Protein AF-A0A7C1HZA0-F1 (afdb_monomer_lite)

Sequence (166 aa):
MPEELTRRESRLEAIAEAKAQIEQRAAERFAREHEEYEAKLAERKAKEQRRGKKPGGRPPAPPEPGPKSKDQVNLTDSESRIMRCSGGAFEQTYNAQAAVTTDNMLIVENHITQQDNDKLQLPPAAQRIGMLPESLGTVEPVFGIIKAAMGFRQFLLRGVESVAVE

Secondary structure (DSSP, 8-state):
--HHHHHHHHHHHHHHHHHHHHHHHHHHHHHHHHHHHHHHHHHHHHHHHHHSSPPSSPPPPPPPPS--TT----SS-SS-EEEE-TTS-EEEE-EEEEEE-TTT--EEEEEEE--SSSTTSHHHHHHHHHTS-S----SHHHHHHHHHHTT--S---TTGGGT---

pLDDT: mean 85.28, std 10.24, range [39.03, 95.69]

Radius of gyration: 25.93 Å; chains: 1; bounding box: 66×45×67 Å

Structure (mmCIF, N/CA/C/O backbone):
data_AF-A0A7C1HZA0-F1
#
_entry.id   AF-A0A7C1HZA0-F1
#
loop_
_atom_site.group_PDB
_atom_site.id
_atom_site.type_symbol
_atom_site.label_atom_id
_atom_site.label_alt_id
_atom_site.label_comp_id
_atom_site.label_asym_id
_atom_site.label_entity_id
_atom_site.label_seq_id
_atom_site.pdbx_PDB_ins_code
_atom_site.Cartn_x
_atom_site.Cartn_y
_atom_site.Cartn_z
_atom_site.occupancy
_atom_site.B_iso_or_equiv
_atom_site.auth_seq_id
_atom_site.auth_comp_id
_atom_site.auth_asym_id
_atom_site.auth_atom_id
_atom_site.pdbx_PDB_model_num
ATOM 1 N N . MET A 1 1 ? 26.969 29.024 10.771 1.00 56.38 1 MET A N 1
ATOM 2 C CA . MET A 1 1 ? 26.420 28.268 11.917 1.00 56.38 1 MET A CA 1
ATOM 3 C C . MET A 1 1 ? 27.285 27.032 12.130 1.00 56.38 1 MET A C 1
ATOM 5 O O . MET A 1 1 ? 27.678 26.453 11.125 1.00 56.38 1 MET A O 1
ATOM 9 N N . PRO A 1 2 ? 27.633 26.656 13.372 1.00 81.69 2 PRO A N 1
ATOM 10 C CA . PRO A 1 2 ? 28.327 25.400 13.674 1.00 81.69 2 PRO A CA 1
ATOM 11 C C . PRO A 1 2 ? 27.574 24.181 13.120 1.00 81.69 2 PRO A C 1
ATOM 13 O O . PRO A 1 2 ? 26.355 24.111 13.267 1.00 81.69 2 PRO A O 1
ATOM 16 N N . GLU A 1 3 ? 28.286 23.210 12.544 1.00 78.31 3 GLU A N 1
ATOM 17 C CA . GLU A 1 3 ? 27.703 22.004 11.918 1.00 78.31 3 GLU A CA 1
ATOM 18 C C . GLU A 1 3 ? 26.836 21.166 12.877 1.00 78.31 3 GLU A C 1
ATOM 20 O O . GLU A 1 3 ? 25.873 20.508 12.478 1.00 78.31 3 GLU A O 1
ATOM 25 N N . GLU A 1 4 ? 27.141 21.213 14.175 1.00 75.50 4 GLU A N 1
ATOM 26 C CA . GLU A 1 4 ? 26.364 20.526 15.207 1.00 75.50 4 GLU A CA 1
ATOM 27 C C . GLU A 1 4 ? 24.949 21.093 15.379 1.00 75.50 4 GLU A C 1
ATOM 29 O O . GLU A 1 4 ? 24.031 20.340 15.708 1.00 75.50 4 GLU A O 1
ATOM 34 N N . LEU A 1 5 ? 24.761 22.402 15.171 1.00 71.81 5 LEU A N 1
ATOM 35 C CA . LEU A 1 5 ? 23.455 23.050 15.312 1.00 71.81 5 LEU A CA 1
ATOM 36 C C . LEU A 1 5 ? 22.562 22.745 14.105 1.00 71.81 5 LEU A C 1
ATOM 38 O O . LEU A 1 5 ? 21.431 22.303 14.297 1.00 71.81 5 LEU A O 1
ATOM 42 N N . THR A 1 6 ? 23.100 22.814 12.887 1.00 79.81 6 THR A N 1
ATOM 43 C CA . THR A 1 6 ? 22.384 22.432 11.655 1.00 79.81 6 THR A CA 1
ATOM 44 C C . THR A 1 6 ? 21.970 20.956 11.647 1.00 79.81 6 THR A C 1
ATOM 46 O O . THR A 1 6 ? 20.890 20.602 11.169 1.00 79.81 6 THR A O 1
ATOM 49 N N . ARG A 1 7 ? 22.772 20.060 12.240 1.00 80.25 7 ARG A N 1
ATOM 50 C CA . ARG A 1 7 ? 22.396 18.642 12.401 1.00 80.25 7 ARG A CA 1
ATOM 51 C C . ARG A 1 7 ? 21.251 18.434 13.400 1.00 80.25 7 ARG A C 1
ATOM 53 O O . ARG A 1 7 ? 20.486 17.478 13.274 1.00 80.25 7 ARG A O 1
ATOM 60 N N . ARG A 1 8 ? 21.146 19.282 14.427 1.00 85.06 8 ARG A N 1
ATOM 61 C CA . ARG A 1 8 ? 20.051 19.215 15.408 1.00 85.06 8 ARG A CA 1
ATOM 62 C C . ARG A 1 8 ? 18.756 19.750 14.817 1.00 85.06 8 ARG A C 1
ATOM 64 O O . ARG A 1 8 ? 17.730 19.106 14.997 1.00 85.06 8 ARG A O 1
ATOM 71 N N . GLU A 1 9 ? 18.823 20.863 14.095 1.00 87.56 9 GLU A N 1
ATOM 72 C CA . GLU A 1 9 ? 17.680 21.459 13.394 1.00 87.56 9 GLU A CA 1
ATOM 73 C C . GLU A 1 9 ? 17.086 20.474 12.379 1.00 87.56 9 GLU A C 1
ATOM 75 O O . GLU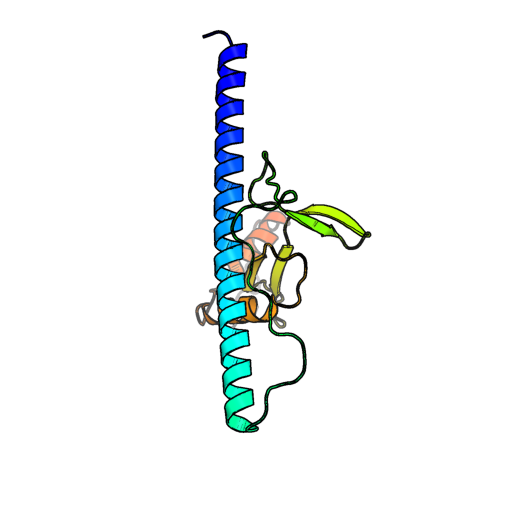 A 1 9 ? 15.928 20.087 12.518 1.00 87.56 9 GLU A O 1
ATOM 80 N N . SER A 1 10 ? 17.909 19.926 11.481 1.00 86.06 10 SER A N 1
ATOM 81 C CA . SER A 1 10 ? 17.453 18.928 10.495 1.00 86.06 10 SER A CA 1
ATOM 82 C C . SER A 1 10 ? 16.880 17.654 11.131 1.00 86.06 10 SER A C 1
ATOM 84 O O . SER A 1 10 ? 15.915 17.074 10.637 1.00 86.06 10 SER A O 1
ATOM 86 N N . ARG A 1 11 ? 17.425 17.205 12.271 1.00 87.75 11 ARG A N 1
ATOM 87 C CA . ARG A 1 11 ? 16.854 16.070 13.013 1.00 87.75 11 ARG A CA 1
ATOM 88 C C . ARG A 1 11 ? 15.489 16.406 13.618 1.00 87.75 11 ARG A C 1
ATOM 90 O O . ARG A 1 11 ? 14.625 15.533 13.652 1.00 87.75 11 ARG A O 1
ATOM 97 N N . LEU A 1 12 ? 15.304 17.616 14.142 1.00 90.62 12 LEU A N 1
ATOM 98 C CA . LEU A 1 12 ? 14.021 18.048 14.700 1.00 90.62 12 LEU A CA 1
ATOM 99 C C . LEU A 1 12 ? 12.951 18.139 13.610 1.00 90.62 12 LEU A C 1
ATOM 101 O O . LEU A 1 12 ? 11.838 17.668 13.836 1.00 90.62 12 LEU A O 1
ATOM 105 N N . GLU A 1 13 ? 13.310 18.659 12.436 1.00 89.69 13 GLU A N 1
ATOM 106 C CA . GLU A 1 13 ? 12.445 18.692 11.251 1.00 89.69 13 GLU A CA 1
ATOM 107 C C . GLU A 1 13 ? 12.023 17.276 10.837 1.00 89.69 13 GLU A C 1
ATOM 109 O O . GLU A 1 13 ? 10.830 16.983 10.800 1.00 89.69 13 GLU A O 1
ATOM 114 N N . ALA A 1 14 ? 12.975 16.348 10.682 1.00 87.75 14 ALA A N 1
ATOM 115 C CA . ALA A 1 14 ? 12.672 14.959 10.326 1.00 87.75 14 ALA A CA 1
ATOM 116 C C . ALA A 1 14 ? 11.763 14.252 11.354 1.00 87.75 14 ALA A C 1
ATOM 118 O O . ALA A 1 14 ? 10.900 13.450 10.995 1.00 87.75 14 ALA A O 1
ATOM 119 N N . ILE A 1 15 ? 11.926 14.543 12.651 1.00 89.88 15 ILE A N 1
ATOM 120 C CA . ILE A 1 15 ? 11.049 14.003 13.703 1.00 89.88 15 ILE A CA 1
ATOM 121 C C . ILE A 1 15 ? 9.643 14.606 13.609 1.00 89.88 15 ILE A C 1
ATOM 123 O O . ILE A 1 15 ? 8.662 13.896 13.840 1.00 89.88 15 ILE A O 1
ATOM 127 N N . ALA A 1 16 ? 9.529 15.900 13.308 1.00 91.88 16 ALA A N 1
ATOM 128 C CA . ALA A 1 16 ? 8.241 16.562 13.145 1.00 91.88 16 ALA A CA 1
ATOM 129 C C . ALA A 1 16 ? 7.481 15.998 11.935 1.00 91.88 16 ALA A C 1
ATOM 131 O O . ALA A 1 16 ? 6.311 15.638 12.067 1.00 91.88 16 ALA A O 1
ATOM 132 N N . GLU A 1 17 ? 8.165 15.822 10.804 1.00 90.69 17 GLU A N 1
ATOM 133 C CA . GLU A 1 17 ? 7.612 15.184 9.606 1.00 90.69 17 GLU A CA 1
ATOM 134 C C . GLU A 1 17 ? 7.165 13.747 9.885 1.00 90.69 17 GLU A C 1
ATOM 136 O O . GLU A 1 17 ? 6.047 13.360 9.547 1.00 90.69 17 GLU A O 1
ATOM 141 N N . ALA A 1 18 ? 7.996 12.964 10.577 1.00 90.44 18 ALA A N 1
ATOM 142 C CA . ALA A 1 18 ? 7.660 11.596 10.952 1.00 90.44 18 ALA A CA 1
ATOM 143 C C . ALA A 1 18 ? 6.394 11.520 11.824 1.00 90.44 18 ALA A C 1
ATOM 145 O O . ALA A 1 18 ? 5.550 10.646 11.618 1.00 90.44 18 ALA A O 1
ATOM 146 N N . LYS A 1 19 ? 6.232 12.446 12.779 1.00 92.38 19 LYS A N 1
ATOM 147 C CA . LYS A 1 19 ? 5.022 12.536 13.613 1.00 92.38 19 LYS A CA 1
ATOM 148 C C . LYS A 1 19 ? 3.790 12.901 12.793 1.00 92.38 19 LYS A C 1
ATOM 150 O O . LYS A 1 19 ? 2.778 12.216 12.914 1.00 92.38 19 LYS A O 1
ATOM 155 N N . ALA A 1 20 ? 3.895 13.909 11.929 1.00 92.44 20 ALA A N 1
ATOM 156 C CA . ALA A 1 20 ? 2.797 14.318 11.057 1.00 92.44 20 ALA A CA 1
ATOM 157 C C . ALA A 1 20 ? 2.337 13.163 10.151 1.00 92.44 20 ALA A C 1
ATOM 159 O O . ALA A 1 20 ? 1.142 12.914 10.008 1.00 92.44 20 ALA A O 1
ATOM 160 N N . GLN A 1 21 ? 3.278 12.387 9.605 1.00 90.69 21 GLN A N 1
ATOM 161 C CA . GLN A 1 21 ? 2.951 11.211 8.799 1.00 90.69 21 GLN A CA 1
ATOM 162 C C . GLN A 1 21 ? 2.271 10.101 9.607 1.00 90.69 21 GLN A C 1
ATOM 164 O O . GLN A 1 21 ? 1.360 9.445 9.101 1.00 90.69 21 GLN A O 1
ATOM 169 N N . ILE A 1 22 ? 2.694 9.866 10.852 1.00 91.31 22 ILE A N 1
ATOM 170 C CA . ILE A 1 22 ? 2.038 8.899 11.742 1.00 91.31 22 ILE A CA 1
ATOM 171 C C . ILE A 1 22 ? 0.590 9.326 12.021 1.00 91.31 22 ILE A C 1
ATOM 173 O O . ILE A 1 22 ? -0.316 8.497 11.944 1.00 91.31 22 ILE A O 1
ATOM 177 N N . GLU A 1 23 ? 0.360 10.611 12.286 1.00 92.50 23 GLU A N 1
ATOM 178 C CA . GLU A 1 23 ? -0.977 11.165 12.515 1.00 92.50 23 GLU A CA 1
ATOM 179 C C . GLU A 1 23 ? -1.862 11.066 11.269 1.00 92.50 23 GLU A C 1
ATOM 181 O O . GLU A 1 23 ? -2.997 10.594 11.361 1.00 92.50 23 GLU A O 1
ATOM 186 N N . GLN A 1 24 ? -1.334 11.421 10.095 1.00 90.88 24 GLN A N 1
ATOM 187 C CA . GLN A 1 24 ? -2.053 11.300 8.827 1.00 90.88 24 GLN A CA 1
ATOM 188 C C . GLN A 1 24 ? -2.474 9.849 8.560 1.00 90.88 24 GLN A C 1
ATOM 190 O O . GLN A 1 24 ? -3.643 9.573 8.296 1.00 90.88 24 GLN A O 1
ATOM 195 N N . ARG A 1 25 ? -1.549 8.895 8.698 1.00 88.88 25 ARG A N 1
ATOM 196 C CA . ARG A 1 25 ? -1.842 7.465 8.496 1.00 88.88 25 ARG A CA 1
ATOM 197 C C . ARG A 1 25 ? -2.847 6.938 9.507 1.00 88.88 25 ARG A C 1
ATOM 199 O O . ARG A 1 25 ? -3.679 6.094 9.175 1.00 88.88 25 ARG A O 1
ATOM 206 N N . ALA A 1 26 ? -2.770 7.413 10.747 1.00 91.00 26 ALA A N 1
ATOM 207 C CA . ALA A 1 26 ? -3.736 7.064 11.771 1.00 91.00 26 ALA A CA 1
ATOM 208 C C . ALA A 1 26 ? -5.140 7.575 11.416 1.00 91.00 26 ALA A C 1
ATOM 210 O O . ALA A 1 26 ? -6.108 6.838 11.603 1.00 91.00 26 ALA A O 1
ATOM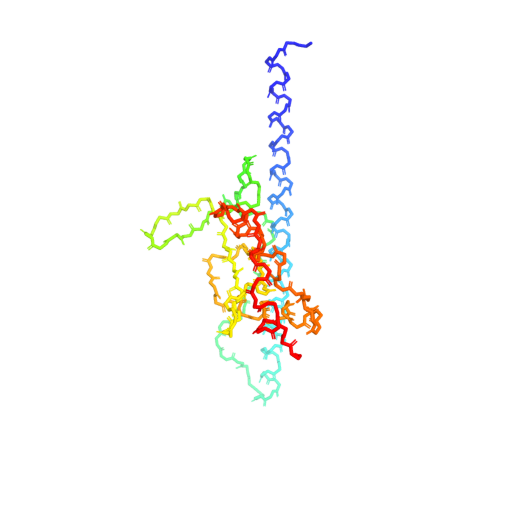 211 N N . ALA A 1 27 ? -5.246 8.783 10.855 1.00 91.12 27 ALA A N 1
ATOM 212 C CA . ALA A 1 27 ? -6.503 9.340 10.368 1.00 91.12 27 ALA A CA 1
ATOM 213 C C . ALA A 1 27 ? -7.058 8.556 9.164 1.00 91.12 27 ALA A C 1
ATOM 215 O O . ALA A 1 27 ? -8.233 8.198 9.166 1.00 91.12 27 ALA A O 1
ATOM 216 N N . GLU A 1 28 ? -6.222 8.209 8.181 1.00 89.56 28 GLU A N 1
ATOM 217 C CA . GLU A 1 28 ? -6.614 7.387 7.021 1.00 89.56 28 GLU A CA 1
ATOM 218 C C . GLU A 1 28 ? -7.092 5.989 7.440 1.00 89.56 28 GLU A C 1
ATOM 220 O O . GLU A 1 28 ? -8.111 5.484 6.959 1.00 89.56 28 GLU A O 1
ATOM 225 N N . ARG A 1 29 ? -6.377 5.353 8.379 1.00 89.12 29 ARG A N 1
ATOM 226 C CA . ARG A 1 29 ? -6.803 4.090 8.993 1.00 89.12 29 ARG A CA 1
ATOM 227 C C . ARG A 1 29 ? -8.156 4.250 9.674 1.00 89.12 29 ARG A C 1
ATOM 229 O O . ARG A 1 29 ? -9.038 3.435 9.427 1.00 89.12 29 ARG A O 1
ATOM 236 N N . PHE A 1 30 ? -8.307 5.270 10.515 1.00 91.38 30 PHE A N 1
ATOM 237 C CA . PHE A 1 30 ? -9.544 5.514 11.245 1.00 91.38 30 PHE A CA 1
ATOM 238 C C . PHE A 1 30 ? -10.725 5.729 10.295 1.00 91.38 30 PHE A C 1
ATOM 240 O O . PHE A 1 30 ? -11.761 5.108 10.497 1.00 91.38 30 PHE A O 1
ATOM 247 N N . ALA A 1 31 ? -10.561 6.525 9.234 1.00 91.12 31 ALA A N 1
ATOM 248 C CA . ALA A 1 31 ? -11.606 6.762 8.238 1.00 91.12 31 ALA A CA 1
ATOM 249 C C . ALA A 1 31 ? -12.083 5.453 7.589 1.00 91.12 31 ALA A C 1
ATOM 251 O O . ALA A 1 31 ? -13.276 5.161 7.585 1.00 91.12 31 ALA A O 1
ATOM 252 N N . ARG A 1 32 ? -11.148 4.609 7.139 1.00 88.62 32 ARG A N 1
ATOM 253 C CA . ARG A 1 32 ? -11.465 3.301 6.546 1.00 88.62 32 ARG A CA 1
ATOM 254 C C . ARG A 1 32 ? -12.114 2.338 7.543 1.00 88.62 32 ARG A C 1
ATOM 256 O O . ARG A 1 32 ? -13.123 1.717 7.226 1.00 88.62 32 ARG A O 1
ATOM 263 N N . GLU A 1 33 ? -11.561 2.206 8.750 1.00 91.25 33 GLU A N 1
ATOM 264 C CA . GLU A 1 33 ? -12.143 1.348 9.793 1.00 91.25 33 GLU A CA 1
ATOM 265 C C . GLU A 1 33 ? -13.544 1.840 10.205 1.00 91.25 33 GLU A C 1
ATOM 267 O O . GLU A 1 33 ? -14.427 1.029 10.490 1.00 91.25 33 GLU A O 1
ATOM 272 N N . HIS A 1 34 ? -13.768 3.157 10.200 1.00 90.44 34 HIS A N 1
ATOM 273 C CA . HIS A 1 34 ? -15.060 3.778 10.473 1.00 90.44 34 HIS A CA 1
ATOM 274 C C . HIS A 1 34 ? -16.075 3.489 9.361 1.00 90.44 34 HIS A C 1
ATOM 276 O O . HIS A 1 34 ? -17.198 3.088 9.654 1.00 90.44 34 HIS A O 1
ATOM 282 N N . GLU A 1 35 ? -15.693 3.611 8.089 1.00 90.25 35 GLU A N 1
ATOM 283 C CA . GLU A 1 35 ? -16.543 3.219 6.956 1.00 90.25 35 GLU A CA 1
ATOM 284 C C . GLU A 1 35 ? -16.928 1.733 7.013 1.00 90.25 35 GLU A C 1
ATOM 286 O O . GLU A 1 35 ? -18.099 1.381 6.849 1.00 90.25 35 GLU A O 1
ATOM 291 N N . GLU A 1 36 ? -15.976 0.846 7.320 1.00 90.31 36 GLU A N 1
ATOM 292 C CA . GLU A 1 36 ? -16.260 -0.579 7.511 1.00 90.31 36 GLU A CA 1
ATOM 293 C C . GLU A 1 36 ? -17.200 -0.842 8.694 1.00 90.31 36 GLU A C 1
ATOM 295 O O . GLU A 1 36 ? -18.045 -1.743 8.640 1.00 90.31 36 GLU A O 1
ATOM 300 N N . TYR A 1 37 ? -17.036 -0.096 9.787 1.00 90.25 37 TYR A N 1
ATOM 301 C CA . TYR A 1 37 ? -17.896 -0.179 10.961 1.00 90.25 37 TYR A CA 1
ATOM 302 C C . TYR A 1 37 ? -19.336 0.221 10.617 1.00 90.25 37 TYR A C 1
ATOM 304 O O . TYR A 1 37 ? -20.265 -0.542 10.903 1.00 90.25 37 TYR A O 1
ATOM 312 N N . GLU A 1 38 ? -19.518 1.347 9.925 1.00 91.31 38 GLU A N 1
ATOM 313 C CA . GLU A 1 38 ? -20.823 1.821 9.456 1.00 91.31 38 GLU A CA 1
ATOM 314 C C . GLU A 1 38 ? -21.473 0.822 8.486 1.00 91.31 38 GLU A C 1
ATOM 316 O O . GLU A 1 38 ? -22.651 0.481 8.634 1.00 91.31 38 GLU A O 1
ATOM 321 N N . ALA A 1 39 ? -20.702 0.252 7.554 1.00 92.00 39 ALA A N 1
ATOM 322 C CA . ALA A 1 39 ? -21.190 -0.787 6.648 1.00 92.00 39 ALA A CA 1
ATOM 323 C C . ALA A 1 39 ? -21.670 -2.040 7.407 1.00 92.00 39 ALA A C 1
ATOM 325 O O . ALA A 1 39 ? -22.753 -2.566 7.130 1.00 92.00 39 ALA A O 1
ATOM 326 N N . LYS A 1 40 ? -20.916 -2.493 8.419 1.00 90.56 40 LYS A N 1
ATOM 327 C CA . LYS A 1 40 ? -21.297 -3.633 9.275 1.00 90.56 40 LYS A CA 1
ATOM 328 C C . LYS A 1 40 ? -22.552 -3.336 10.098 1.00 90.56 40 LYS A C 1
ATOM 330 O O . LYS A 1 40 ? -23.397 -4.222 10.266 1.00 90.56 40 LYS A O 1
ATOM 335 N N . LEU A 1 41 ? -22.704 -2.113 10.608 1.00 89.94 41 LEU A N 1
ATOM 336 C CA . LEU A 1 41 ? -23.922 -1.684 11.301 1.00 89.94 41 LEU A CA 1
ATOM 337 C C . LEU A 1 41 ? -25.132 -1.678 10.362 1.00 89.94 41 LEU A C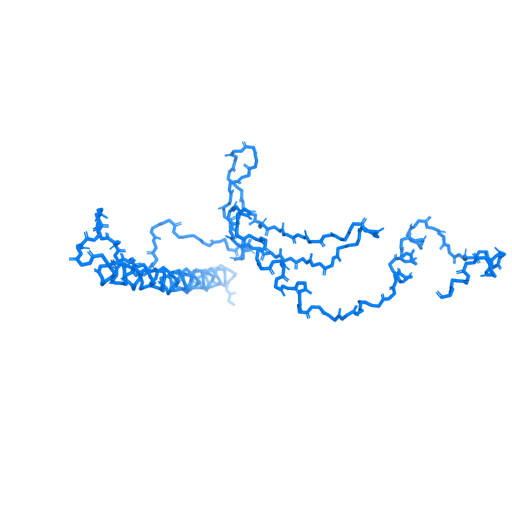 1
ATOM 339 O O . LEU A 1 41 ? -26.185 -2.216 10.721 1.00 89.94 41 LEU A O 1
ATOM 343 N N . ALA A 1 42 ? -24.980 -1.125 9.157 1.00 90.75 42 ALA A N 1
ATOM 344 C CA . ALA A 1 42 ? -26.028 -1.092 8.143 1.00 90.75 42 ALA A CA 1
ATOM 345 C C . ALA A 1 42 ? -26.465 -2.508 7.737 1.00 90.75 42 ALA A C 1
ATOM 347 O O . ALA A 1 42 ? -27.662 -2.805 7.707 1.00 90.75 42 ALA A O 1
ATOM 348 N N . GLU A 1 43 ? -25.513 -3.418 7.517 1.00 89.81 43 GLU A N 1
ATOM 349 C CA . GLU A 1 43 ? -25.803 -4.816 7.194 1.00 89.81 43 GLU A CA 1
ATOM 350 C C . GLU A 1 43 ? -26.541 -5.521 8.342 1.00 89.81 43 GLU A C 1
ATOM 352 O O . GLU A 1 43 ? -27.516 -6.249 8.124 1.00 89.81 43 GLU A O 1
ATOM 357 N N . ARG A 1 44 ? -26.118 -5.280 9.590 1.00 87.81 44 ARG A N 1
ATOM 358 C CA . ARG A 1 44 ? -26.780 -5.838 10.773 1.00 87.81 44 ARG A CA 1
ATOM 359 C C . ARG A 1 44 ? -28.218 -5.337 10.896 1.00 87.81 44 ARG A C 1
ATOM 361 O O . ARG A 1 44 ? -29.111 -6.149 11.139 1.00 87.81 44 ARG A O 1
ATOM 368 N N . LYS A 1 45 ? -28.449 -4.041 10.669 1.00 88.69 45 LYS A N 1
ATOM 369 C CA . LYS A 1 45 ? -29.784 -3.425 10.670 1.00 88.69 45 LYS A CA 1
ATOM 370 C C . LYS A 1 45 ? -30.667 -4.001 9.561 1.00 88.69 45 LYS A C 1
ATOM 372 O O . LYS A 1 45 ? -31.811 -4.365 9.823 1.00 88.69 45 LYS A O 1
ATOM 377 N N . ALA A 1 46 ? -30.130 -4.179 8.353 1.00 89.44 46 ALA A N 1
ATOM 378 C CA . ALA A 1 46 ? -30.846 -4.814 7.246 1.00 89.44 46 ALA A CA 1
ATOM 379 C C . ALA A 1 46 ? -31.210 -6.280 7.555 1.00 89.44 46 ALA A C 1
ATOM 381 O O . ALA A 1 46 ? -32.320 -6.730 7.265 1.00 89.44 46 ALA A O 1
ATOM 382 N N . LYS A 1 47 ? -30.305 -7.034 8.193 1.00 87.31 47 LYS A N 1
ATOM 383 C CA . LYS A 1 47 ? -30.566 -8.411 8.650 1.00 87.31 47 LYS A CA 1
ATOM 384 C C . LYS A 1 47 ? -31.635 -8.472 9.743 1.00 87.31 47 LYS A C 1
ATOM 386 O O . LYS A 1 47 ? -32.471 -9.375 9.710 1.00 87.31 47 LYS A O 1
ATOM 391 N N . GLU A 1 48 ? -31.625 -7.528 10.682 1.00 88.56 48 GLU A N 1
ATOM 392 C CA . GLU A 1 48 ? -32.646 -7.409 11.729 1.00 88.56 48 GLU A CA 1
ATOM 393 C C . GLU A 1 48 ? -34.029 -7.129 11.131 1.00 88.56 48 GLU A C 1
ATOM 395 O O . GLU A 1 48 ? -34.985 -7.823 11.469 1.00 88.56 48 GLU A O 1
ATOM 400 N N . GLN A 1 49 ? -34.118 -6.202 10.172 1.00 87.56 49 GLN A N 1
ATOM 401 C CA . GLN A 1 49 ? -35.359 -5.903 9.447 1.00 87.56 49 GLN A CA 1
ATOM 402 C C . GLN A 1 49 ? -35.880 -7.114 8.661 1.00 87.56 49 GLN A C 1
ATOM 404 O O . GLN A 1 49 ? -37.071 -7.404 8.707 1.00 87.56 49 GLN A O 1
ATOM 409 N N . ARG A 1 50 ? -34.997 -7.864 7.980 1.00 87.06 50 ARG A N 1
ATOM 410 C CA . ARG A 1 50 ? -35.387 -9.059 7.207 1.00 87.06 50 ARG A CA 1
ATOM 411 C C . ARG A 1 50 ? -35.866 -10.225 8.075 1.00 87.06 50 ARG A C 1
ATOM 413 O O . ARG A 1 50 ? -36.784 -10.929 7.675 1.00 87.06 50 ARG A O 1
ATOM 420 N N . ARG A 1 51 ? -35.227 -10.485 9.225 1.00 84.81 51 ARG A N 1
ATOM 421 C CA . ARG A 1 51 ? -35.568 -11.633 10.098 1.00 84.81 51 ARG A CA 1
ATOM 422 C C . ARG A 1 51 ? -36.533 -11.286 11.235 1.00 84.81 51 ARG A C 1
ATOM 424 O O . ARG A 1 51 ? -36.975 -12.203 11.922 1.00 84.81 51 ARG A O 1
ATOM 431 N N . GLY A 1 52 ? -36.802 -10.003 11.488 1.00 81.56 52 GLY A N 1
ATOM 432 C CA . GLY A 1 52 ? -37.609 -9.530 12.622 1.00 81.56 52 GLY A CA 1
ATOM 433 C C . GLY A 1 52 ? -37.016 -9.860 14.000 1.00 81.56 52 GLY A C 1
ATOM 434 O O . GLY A 1 52 ? -37.696 -9.749 15.016 1.00 81.56 52 GLY A O 1
ATOM 435 N N . LYS A 1 53 ? -35.760 -10.316 14.050 1.00 82.75 53 LYS A N 1
ATOM 436 C CA . LYS A 1 53 ? -35.047 -10.724 15.265 1.00 82.75 53 LYS A CA 1
ATOM 437 C C . LYS A 1 53 ? -33.636 -10.160 15.232 1.00 82.75 53 LYS A C 1
ATOM 439 O O . LYS A 1 53 ? -32.998 -10.143 14.176 1.00 82.75 53 LYS A O 1
ATOM 444 N N . LYS A 1 54 ? -33.130 -9.775 16.405 1.00 77.56 54 LYS A N 1
ATOM 445 C CA . LYS A 1 54 ? -31.755 -9.296 16.564 1.00 77.56 54 LYS A CA 1
ATOM 446 C C . LYS A 1 54 ? -30.761 -10.359 16.076 1.00 77.56 54 LYS A C 1
ATOM 448 O O . LYS A 1 54 ? -30.838 -11.506 16.524 1.00 77.56 54 LYS A O 1
ATOM 453 N N . PRO A 1 55 ? -29.821 -10.006 15.182 1.00 77.44 55 PRO A N 1
ATOM 454 C CA . PRO A 1 55 ? -28.747 -10.904 14.781 1.00 77.44 55 PRO A CA 1
ATOM 455 C C . PRO A 1 55 ? -27.920 -11.320 16.002 1.00 77.44 55 PRO A C 1
ATOM 457 O O . PRO A 1 55 ? -27.590 -10.474 16.839 1.00 77.44 55 PRO A O 1
ATOM 460 N N . GLY A 1 56 ? -27.595 -12.611 16.099 1.00 81.62 56 GLY A N 1
ATOM 461 C CA . GLY A 1 56 ? -26.725 -13.140 17.151 1.00 81.62 56 GLY A CA 1
ATOM 462 C C . GLY A 1 56 ? -25.291 -12.610 17.044 1.00 81.62 56 GLY A C 1
ATOM 463 O O . GLY A 1 56 ? -24.868 -12.140 15.989 1.00 81.62 56 GLY A O 1
ATOM 464 N N . GLY A 1 57 ? -24.541 -12.699 18.143 1.00 84.31 57 GLY A N 1
ATOM 465 C CA . GLY A 1 57 ? -23.146 -12.253 18.228 1.00 84.31 57 GLY A CA 1
ATOM 466 C C . GLY A 1 57 ? -22.977 -10.825 18.755 1.00 84.31 57 GLY A C 1
ATOM 467 O O . GLY A 1 57 ? -23.918 -10.027 18.785 1.00 84.31 57 GLY A O 1
ATOM 468 N N . ARG A 1 58 ? -21.757 -10.495 19.192 1.00 83.38 58 ARG A N 1
ATOM 469 C CA . ARG A 1 58 ? -21.418 -9.176 19.751 1.00 83.38 58 ARG A CA 1
ATOM 470 C C . ARG A 1 58 ? -21.579 -8.079 18.679 1.00 83.38 58 ARG A C 1
ATOM 472 O O . ARG A 1 58 ? -21.318 -8.355 17.506 1.00 83.38 58 ARG A O 1
ATOM 479 N N . PRO A 1 59 ? -22.064 -6.869 19.017 1.00 82.38 59 PRO A N 1
ATOM 480 C CA . PRO A 1 59 ? -21.986 -5.726 18.107 1.00 82.38 59 PRO A CA 1
ATOM 481 C C . PRO A 1 59 ? -20.532 -5.448 17.700 1.00 82.38 59 PRO A C 1
ATOM 483 O O . PRO A 1 59 ? -19.629 -5.720 18.500 1.00 82.38 59 PRO A O 1
ATOM 486 N N . PRO A 1 60 ? -20.296 -4.947 16.471 1.00 86.88 60 PRO A N 1
ATOM 487 C CA . PRO A 1 60 ? -18.969 -4.478 16.092 1.00 86.88 60 PRO A CA 1
ATOM 488 C C . PRO A 1 60 ? -18.527 -3.382 17.074 1.00 86.88 60 PRO A C 1
ATOM 490 O O . PRO A 1 60 ? -19.361 -2.628 17.575 1.00 86.88 60 PRO A O 1
ATOM 493 N N . ALA A 1 61 ? -17.238 -3.339 17.401 1.00 88.00 61 ALA A N 1
ATOM 494 C CA . ALA A 1 61 ? -16.679 -2.294 18.252 1.00 88.00 61 ALA A CA 1
ATOM 495 C C . ALA A 1 61 ? -16.341 -1.060 17.399 1.00 88.00 61 ALA A C 1
ATOM 497 O O . ALA A 1 61 ? -15.898 -1.244 16.262 1.00 88.00 61 ALA A O 1
ATOM 498 N N . PRO A 1 62 ? -16.542 0.164 17.919 1.00 89.25 62 PRO A N 1
ATOM 499 C CA . PRO A 1 62 ? -16.123 1.370 17.219 1.00 89.25 62 PRO A CA 1
ATOM 500 C C . PRO A 1 62 ? -14.588 1.419 17.111 1.00 89.25 62 PRO A C 1
ATOM 502 O O . PRO A 1 62 ? -13.905 0.953 18.030 1.00 89.25 62 PRO A O 1
ATOM 505 N N . PRO A 1 63 ? -14.041 1.964 16.012 1.00 90.19 63 PRO A N 1
ATOM 506 C CA . PRO A 1 63 ? -12.601 2.144 15.864 1.00 90.19 63 PRO A CA 1
ATOM 507 C C . PRO A 1 63 ? -12.067 3.222 16.816 1.00 90.19 63 PRO A C 1
ATOM 509 O O . PRO A 1 63 ? -12.778 4.157 17.188 1.00 90.19 63 PRO A O 1
ATOM 512 N N . GLU A 1 64 ? -10.796 3.102 17.201 1.00 88.81 64 GLU A N 1
ATOM 513 C CA . GLU A 1 64 ? -10.118 4.072 18.068 1.00 88.81 64 GLU A CA 1
ATOM 514 C C . GLU A 1 64 ? -9.439 5.169 17.229 1.00 88.81 64 GLU A C 1
ATOM 516 O O . GLU A 1 64 ? -8.681 4.843 16.307 1.00 88.81 64 GLU A O 1
ATOM 521 N N . PRO A 1 65 ? -9.678 6.460 17.527 1.00 88.88 65 PRO A N 1
ATOM 522 C CA . PRO A 1 65 ? -9.032 7.557 16.819 1.00 88.88 65 PRO A CA 1
ATOM 523 C C . PRO A 1 65 ? -7.574 7.744 17.260 1.00 88.88 65 PRO A C 1
ATOM 525 O O . PRO A 1 65 ? -7.214 7.506 18.412 1.00 88.88 65 PRO A O 1
ATOM 528 N N . GLY A 1 66 ? -6.754 8.263 16.345 1.00 90.31 66 GLY A N 1
ATOM 529 C CA . GLY A 1 66 ? -5.376 8.665 16.625 1.00 90.31 66 GLY A CA 1
ATOM 530 C C . GLY A 1 66 ? -4.326 7.555 16.466 1.0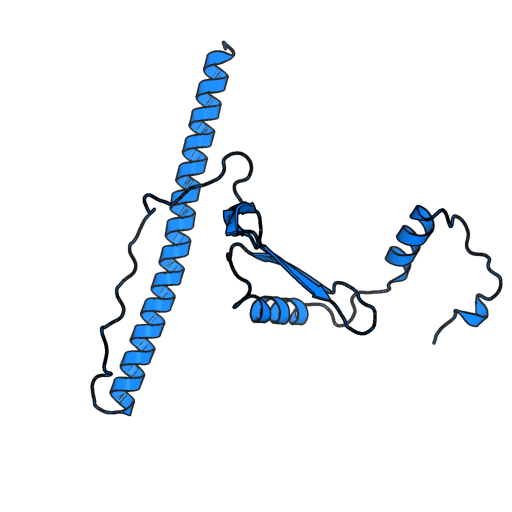0 90.31 66 GLY A C 1
ATOM 531 O O . GLY A 1 66 ? -4.643 6.412 16.105 1.00 90.31 66 GLY A O 1
ATOM 532 N N . PRO A 1 67 ? -3.042 7.911 16.649 1.00 89.94 67 PRO A N 1
ATOM 533 C CA . PRO A 1 67 ? -1.928 6.993 16.461 1.00 89.94 67 PRO A CA 1
ATOM 534 C C . PRO A 1 67 ? -1.817 5.986 17.608 1.00 89.94 67 PRO A C 1
ATOM 536 O O . PRO A 1 67 ? -2.003 6.306 18.781 1.00 89.94 67 PRO A O 1
ATOM 539 N N . LYS A 1 68 ? -1.484 4.744 17.259 1.00 89.75 68 LYS A N 1
ATOM 540 C CA . LYS A 1 68 ? -1.248 3.645 18.198 1.00 89.75 68 LYS A CA 1
ATOM 541 C C . LYS A 1 68 ? 0.208 3.673 18.653 1.00 89.75 68 LYS A C 1
ATOM 543 O O . LYS A 1 68 ? 1.095 4.100 17.923 1.00 89.75 68 LYS A O 1
ATOM 548 N N . SER A 1 69 ? 0.490 3.109 19.825 1.00 88.25 69 SER A N 1
ATOM 549 C CA . SER A 1 69 ? 1.859 3.013 20.366 1.00 88.25 69 SER A CA 1
ATOM 550 C C . SER A 1 69 ? 2.836 2.212 19.494 1.00 88.25 69 SER A C 1
ATOM 552 O O . SER A 1 69 ? 4.045 2.322 19.670 1.00 88.25 69 SER A O 1
ATOM 554 N N . LYS A 1 70 ? 2.315 1.396 18.571 1.00 86.56 70 LYS A N 1
ATOM 555 C CA . LYS A 1 70 ? 3.087 0.601 17.606 1.00 86.56 70 LYS A CA 1
ATOM 556 C C . LYS A 1 70 ? 3.190 1.253 16.225 1.00 86.56 70 LYS A C 1
ATOM 558 O O . LYS A 1 70 ? 3.815 0.668 15.346 1.00 86.56 70 LYS A O 1
ATOM 563 N N . ASP A 1 71 ? 2.556 2.407 16.010 1.00 87.81 71 ASP A N 1
ATOM 564 C CA . ASP A 1 71 ? 2.653 3.109 14.734 1.00 87.81 71 ASP A CA 1
ATOM 565 C C . ASP A 1 71 ? 4.072 3.673 14.592 1.00 87.81 71 ASP A C 1
ATOM 567 O O . ASP A 1 71 ? 4.547 4.448 15.421 1.00 87.81 71 ASP A O 1
ATOM 571 N N . GLN A 1 72 ? 4.758 3.249 13.536 1.00 87.38 72 GLN A N 1
ATOM 572 C CA . GLN A 1 72 ? 6.128 3.638 13.237 1.00 87.38 72 GLN A CA 1
ATOM 573 C C . GLN A 1 72 ? 6.234 4.041 11.768 1.00 87.38 72 GLN A C 1
ATOM 575 O O . GLN A 1 72 ? 5.546 3.501 10.898 1.00 87.38 72 GLN A O 1
ATOM 580 N N . VAL A 1 73 ? 7.136 4.978 11.491 1.00 89.75 73 VAL A N 1
ATOM 581 C CA . VAL A 1 73 ? 7.576 5.322 10.141 1.00 89.75 73 VAL A CA 1
ATOM 582 C C . VAL A 1 73 ? 9.085 5.140 10.038 1.00 89.75 73 VAL A C 1
ATOM 584 O O . VAL A 1 73 ? 9.820 5.370 11.000 1.00 89.75 73 VAL A O 1
ATOM 587 N N . ASN A 1 74 ? 9.541 4.685 8.877 1.00 89.31 74 ASN A N 1
ATOM 588 C CA . ASN A 1 74 ? 10.956 4.623 8.562 1.00 89.31 74 ASN A CA 1
ATOM 589 C C . ASN A 1 74 ? 11.419 6.007 8.078 1.00 89.31 74 ASN A C 1
ATOM 591 O O . ASN A 1 74 ? 10.791 6.611 7.214 1.00 89.31 74 ASN A O 1
ATOM 595 N N . LEU A 1 75 ? 12.503 6.513 8.668 1.00 87.44 75 LEU A N 1
ATOM 596 C CA . LEU A 1 75 ? 13.043 7.844 8.380 1.00 87.44 75 LEU A CA 1
ATOM 597 C C . LEU A 1 75 ? 13.820 7.906 7.059 1.00 87.44 75 LEU A C 1
ATOM 599 O O . LEU A 1 75 ? 13.954 8.979 6.488 1.00 87.44 75 LEU A O 1
ATOM 603 N N . THR A 1 76 ? 14.360 6.780 6.590 1.00 87.25 76 THR A N 1
ATOM 604 C CA . THR A 1 76 ? 15.088 6.717 5.313 1.00 87.25 76 THR A CA 1
ATOM 605 C C . THR A 1 76 ? 14.132 6.560 4.143 1.00 87.25 76 THR A C 1
ATOM 607 O O . THR A 1 76 ? 14.335 7.154 3.091 1.00 87.25 76 THR A O 1
ATOM 610 N N . ASP A 1 77 ? 13.089 5.763 4.343 1.00 89.38 77 ASP A N 1
ATOM 611 C CA . ASP A 1 77 ? 12.073 5.500 3.340 1.00 89.38 77 ASP A CA 1
ATOM 612 C C . ASP A 1 77 ? 10.701 5.432 4.009 1.00 89.38 77 ASP A C 1
ATOM 614 O O . ASP A 1 77 ? 10.304 4.409 4.575 1.00 89.38 77 ASP A O 1
ATOM 618 N N . SER A 1 78 ? 9.972 6.541 3.932 1.00 85.62 78 SER A N 1
ATOM 619 C CA . SER A 1 78 ? 8.680 6.678 4.591 1.00 85.62 78 SER A CA 1
ATOM 620 C C . SER A 1 78 ? 7.593 5.771 4.012 1.00 85.62 78 SER A C 1
ATOM 622 O O . SER A 1 78 ? 6.645 5.429 4.730 1.00 85.62 78 SER A O 1
ATOM 624 N N . GLU A 1 79 ? 7.708 5.348 2.754 1.00 86.19 79 GLU A N 1
ATOM 625 C CA . GLU A 1 79 ? 6.700 4.517 2.102 1.00 86.19 79 GLU A CA 1
ATOM 626 C C . GLU A 1 79 ? 6.878 3.037 2.445 1.00 86.19 79 GLU A C 1
ATOM 628 O O . GLU A 1 79 ? 5.894 2.308 2.489 1.00 86.19 79 GLU A O 1
ATOM 633 N N . SER A 1 80 ? 8.072 2.598 2.832 1.00 90.81 80 SER A N 1
ATOM 634 C CA . SER A 1 80 ? 8.298 1.218 3.275 1.00 90.81 80 SER A CA 1
ATOM 635 C C . SER A 1 80 ? 7.505 0.838 4.544 1.00 90.81 80 SER A C 1
ATOM 637 O O . SER A 1 80 ? 7.180 1.685 5.392 1.00 90.81 80 SER A O 1
ATOM 639 N N . ARG A 1 81 ? 7.197 -0.455 4.721 1.00 89.06 81 ARG A N 1
ATOM 640 C CA . ARG A 1 81 ? 6.520 -0.986 5.923 1.00 89.06 81 ARG A CA 1
ATOM 641 C C . ARG A 1 81 ? 7.236 -2.212 6.468 1.00 89.06 81 ARG A C 1
ATOM 643 O O . ARG A 1 81 ? 7.903 -2.932 5.738 1.00 89.06 81 ARG A O 1
ATOM 650 N N . ILE A 1 82 ? 7.054 -2.466 7.760 1.00 90.12 82 ILE A N 1
ATOM 651 C CA . ILE A 1 82 ? 7.490 -3.714 8.387 1.00 90.12 82 ILE A CA 1
ATOM 652 C C . ILE A 1 82 ? 6.467 -4.790 8.017 1.00 90.12 82 ILE A C 1
ATOM 654 O O . ILE A 1 82 ? 5.336 -4.761 8.504 1.00 90.12 82 ILE A O 1
ATOM 658 N N . MET A 1 83 ? 6.855 -5.719 7.150 1.00 91.19 83 MET A N 1
ATOM 659 C CA . MET A 1 83 ? 5.999 -6.806 6.672 1.00 91.19 83 MET A CA 1
ATOM 660 C C . MET A 1 83 ? 6.600 -8.160 7.040 1.00 91.19 83 MET A C 1
ATOM 662 O O . MET A 1 83 ? 7.810 -8.287 7.229 1.00 91.19 83 MET A O 1
ATOM 666 N N . ARG A 1 84 ? 5.752 -9.185 7.166 1.00 89.12 84 ARG A N 1
ATOM 667 C CA . ARG A 1 84 ? 6.206 -10.555 7.417 1.00 89.12 84 ARG A CA 1
ATOM 668 C C . ARG A 1 84 ? 6.606 -11.212 6.097 1.00 89.12 84 ARG A C 1
ATOM 670 O O . ARG A 1 84 ? 5.761 -11.410 5.233 1.00 89.12 84 ARG A O 1
ATOM 677 N N . CYS A 1 85 ? 7.865 -11.609 5.978 1.00 84.94 85 CYS A N 1
ATOM 678 C CA . CYS A 1 85 ? 8.390 -12.303 4.806 1.00 84.94 85 CYS A CA 1
ATOM 679 C C . CYS A 1 85 ? 8.211 -13.827 4.924 1.00 84.94 85 CYS A C 1
ATOM 681 O O . CYS A 1 85 ? 7.949 -14.368 6.004 1.00 84.94 85 CYS A O 1
ATOM 683 N N . SER A 1 86 ? 8.380 -14.542 3.808 1.00 80.62 86 SER A N 1
ATOM 684 C CA . SER A 1 86 ? 8.192 -16.001 3.707 1.00 80.62 86 SER A CA 1
ATOM 685 C C . SER A 1 86 ? 9.068 -16.814 4.674 1.00 80.62 86 SER A C 1
ATOM 687 O O . SER A 1 86 ? 8.647 -17.875 5.130 1.00 80.62 86 SER A O 1
ATOM 689 N N . GLY A 1 87 ? 10.236 -16.292 5.064 1.00 82.12 87 GLY A N 1
ATOM 690 C CA . GLY A 1 87 ? 11.119 -16.882 6.080 1.00 82.12 87 GLY A CA 1
ATOM 691 C C . GLY A 1 87 ? 10.665 -16.679 7.533 1.00 82.12 87 GLY A C 1
ATOM 692 O O . GLY A 1 87 ? 11.376 -17.058 8.458 1.00 82.12 87 GLY A O 1
ATOM 693 N N . GLY A 1 88 ? 9.508 -16.050 7.762 1.00 83.31 88 GLY A N 1
ATOM 694 C CA . GLY A 1 88 ? 8.997 -15.720 9.094 1.00 83.31 88 GLY A CA 1
ATOM 695 C C . GLY A 1 88 ? 9.642 -14.489 9.738 1.00 83.31 88 GLY A C 1
ATOM 696 O O . GLY A 1 88 ? 9.179 -14.067 10.797 1.00 83.31 88 GLY A O 1
ATOM 697 N N . ALA A 1 89 ? 10.658 -13.907 9.097 1.00 89.19 89 ALA A N 1
ATOM 698 C CA . ALA A 1 89 ? 11.266 -12.642 9.486 1.00 89.19 89 ALA A CA 1
ATOM 699 C C . ALA A 1 89 ? 10.330 -11.453 9.204 1.00 89.19 89 ALA A C 1
ATOM 701 O O . ALA A 1 89 ? 9.443 -11.531 8.351 1.00 89.19 89 ALA A O 1
ATOM 702 N N . PHE A 1 90 ? 10.540 -10.358 9.935 1.00 90.12 90 PHE A N 1
ATOM 703 C CA . PHE A 1 90 ? 9.901 -9.071 9.676 1.00 90.12 90 PHE A CA 1
ATOM 704 C C . PHE A 1 90 ? 10.922 -8.135 9.043 1.00 90.12 90 PHE A C 1
ATOM 706 O O . PHE A 1 90 ? 11.943 -7.839 9.664 1.00 90.12 90 PHE A O 1
ATOM 713 N N . GLU A 1 91 ? 10.644 -7.673 7.829 1.00 91.12 91 GLU A N 1
ATOM 714 C CA . GLU A 1 91 ? 11.570 -6.851 7.053 1.00 91.12 91 GLU A CA 1
ATOM 715 C C . GLU A 1 91 ? 10.886 -5.576 6.563 1.00 91.12 91 GLU A C 1
ATOM 717 O O . GLU A 1 91 ? 9.680 -5.544 6.298 1.00 91.12 91 GLU A O 1
ATOM 722 N N . GLN A 1 92 ? 11.680 -4.511 6.450 1.00 91.44 92 GLN A N 1
ATOM 723 C CA . GLN A 1 92 ? 11.246 -3.222 5.931 1.00 91.44 92 GLN A CA 1
ATOM 724 C C . GLN A 1 92 ? 11.158 -3.310 4.401 1.00 91.44 92 GLN A C 1
ATOM 726 O O . GLN A 1 92 ? 12.172 -3.233 3.712 1.00 91.44 92 GLN A O 1
ATOM 731 N N . THR A 1 93 ? 9.959 -3.541 3.876 1.00 91.75 93 THR A N 1
ATOM 732 C CA . THR A 1 93 ? 9.741 -3.920 2.474 1.00 91.75 93 THR A CA 1
ATOM 733 C C . THR A 1 93 ? 8.462 -3.305 1.907 1.00 91.75 93 THR A C 1
ATOM 735 O O . THR A 1 93 ? 7.737 -2.566 2.582 1.00 91.75 93 THR A O 1
ATOM 738 N N . TYR A 1 94 ? 8.228 -3.605 0.633 1.00 91.69 94 TYR A N 1
ATOM 739 C CA . TYR A 1 94 ? 7.016 -3.311 -0.110 1.00 91.69 94 TYR A CA 1
ATOM 740 C C . TYR A 1 94 ? 6.390 -4.616 -0.568 1.00 91.69 94 TYR A C 1
ATOM 742 O O . TYR A 1 94 ? 7.108 -5.565 -0.891 1.00 91.69 94 TYR A O 1
ATOM 750 N N . ASN A 1 95 ? 5.068 -4.633 -0.681 1.00 91.88 95 ASN A N 1
ATOM 751 C CA . ASN A 1 95 ? 4.388 -5.694 -1.397 1.00 91.88 95 ASN A CA 1
ATOM 752 C C . ASN A 1 95 ? 4.129 -5.211 -2.831 1.00 91.88 95 ASN A C 1
ATOM 754 O O . ASN A 1 95 ? 3.418 -4.232 -3.044 1.00 91.88 95 ASN A O 1
ATOM 758 N N . ALA A 1 96 ? 4.763 -5.853 -3.810 1.00 92.69 96 ALA A N 1
ATOM 759 C CA . ALA A 1 96 ? 4.629 -5.518 -5.222 1.00 92.69 96 ALA A CA 1
ATOM 760 C C . ALA A 1 96 ? 3.793 -6.580 -5.937 1.00 92.69 96 ALA A C 1
ATOM 762 O O . ALA A 1 96 ? 4.019 -7.777 -5.772 1.00 92.69 96 ALA A O 1
ATOM 763 N N . GLN A 1 97 ? 2.854 -6.124 -6.756 1.00 93.75 97 GLN A N 1
ATOM 764 C CA . GLN A 1 97 ? 1.958 -6.957 -7.542 1.00 93.75 97 GLN A CA 1
ATOM 765 C C . GLN A 1 97 ? 2.187 -6.680 -9.020 1.00 93.75 97 GLN A C 1
ATOM 767 O O . GLN A 1 97 ? 2.476 -5.547 -9.418 1.00 93.75 97 GLN A O 1
ATOM 772 N N . ALA A 1 98 ? 2.058 -7.722 -9.832 1.00 94.81 98 ALA A N 1
ATOM 773 C CA . ALA A 1 98 ? 2.132 -7.607 -11.276 1.00 94.81 98 ALA A CA 1
ATOM 774 C C . ALA A 1 98 ? 1.128 -8.558 -11.925 1.00 94.81 98 ALA A C 1
ATOM 776 O O . ALA A 1 98 ? 0.992 -9.708 -11.502 1.00 94.81 98 ALA A O 1
ATOM 777 N N . ALA A 1 99 ? 0.462 -8.090 -12.976 1.00 93.75 99 ALA A N 1
ATOM 778 C CA . ALA A 1 99 ? -0.366 -8.923 -13.831 1.00 93.75 99 ALA A CA 1
ATOM 779 C C . ALA A 1 99 ? 0.349 -9.173 -15.157 1.00 93.75 99 ALA A C 1
ATOM 781 O O . ALA A 1 99 ? 0.832 -8.242 -15.806 1.00 93.75 99 ALA A O 1
ATOM 782 N N . VAL A 1 100 ? 0.399 -10.443 -15.551 1.00 92.81 100 VAL A N 1
ATOM 783 C CA . VAL A 1 100 ? 1.104 -10.914 -16.744 1.00 92.81 100 VAL A CA 1
ATOM 784 C C . VAL A 1 100 ? 0.106 -11.575 -17.685 1.00 92.81 100 VAL A C 1
ATOM 786 O O . VAL A 1 100 ? -0.751 -12.343 -17.248 1.00 92.81 100 VAL A O 1
ATOM 789 N N . THR A 1 101 ? 0.211 -11.278 -18.974 1.00 91.00 101 THR A N 1
ATOM 790 C CA . THR A 1 101 ? -0.571 -11.934 -20.027 1.00 91.00 101 THR A CA 1
ATOM 791 C C . THR A 1 101 ? -0.073 -13.354 -20.286 1.00 91.00 101 THR A C 1
ATOM 793 O O . THR A 1 101 ? 1.124 -13.628 -20.240 1.00 91.00 101 THR A O 1
ATOM 796 N N . THR A 1 102 ? -0.979 -14.273 -20.614 1.00 91.62 102 THR A N 1
ATOM 797 C CA . THR A 1 102 ? -0.624 -15.673 -20.902 1.00 91.62 102 THR A CA 1
ATOM 798 C C . THR A 1 102 ? 0.059 -15.860 -22.252 1.00 91.62 102 THR A C 1
ATOM 800 O O . THR A 1 102 ? 0.883 -16.756 -22.397 1.00 91.62 102 THR A O 1
ATOM 803 N N . ASP A 1 103 ? -0.273 -15.023 -23.234 1.00 87.38 103 ASP A N 1
ATOM 804 C CA . ASP A 1 103 ? 0.056 -15.310 -24.635 1.00 87.38 103 ASP A CA 1
ATOM 805 C C . ASP A 1 103 ? 1.453 -14.815 -25.015 1.00 87.38 103 ASP A C 1
ATOM 807 O O . ASP A 1 103 ? 2.198 -15.482 -25.727 1.00 87.38 103 ASP A O 1
ATOM 811 N N . ASN A 1 104 ? 1.820 -13.634 -24.518 1.00 84.81 104 ASN A N 1
ATOM 812 C CA . ASN A 1 104 ? 3.094 -12.979 -24.806 1.00 84.81 104 ASN A CA 1
ATOM 813 C C . ASN A 1 104 ? 3.948 -12.738 -23.550 1.00 84.81 104 ASN A C 1
ATOM 815 O O . ASN A 1 104 ? 5.045 -12.194 -23.668 1.00 84.81 104 ASN A O 1
ATOM 819 N N . MET A 1 105 ? 3.495 -13.194 -22.372 1.00 87.75 105 MET A N 1
ATOM 820 C CA . MET A 1 105 ? 4.226 -13.112 -21.097 1.00 87.75 105 MET A CA 1
ATOM 821 C C . MET A 1 105 ? 4.634 -11.682 -20.712 1.00 87.75 105 MET A C 1
ATOM 823 O O . MET A 1 105 ? 5.637 -11.471 -20.026 1.00 87.75 105 MET A O 1
ATOM 827 N N . LEU A 1 106 ? 3.865 -10.687 -21.157 1.00 88.50 106 LEU A N 1
ATOM 828 C CA . LEU A 1 106 ? 4.130 -9.280 -20.886 1.00 88.50 106 LEU A CA 1
ATOM 829 C C . LEU A 1 106 ? 3.431 -8.840 -19.606 1.00 88.50 106 LEU A C 1
ATOM 831 O O . LEU A 1 106 ? 2.286 -9.206 -19.340 1.00 88.50 106 LEU A O 1
ATOM 835 N N . ILE A 1 107 ? 4.120 -8.009 -18.828 1.00 92.06 107 ILE A N 1
ATOM 836 C CA . ILE A 1 107 ? 3.528 -7.342 -17.671 1.00 92.06 107 ILE A CA 1
ATOM 837 C C . ILE A 1 107 ? 2.623 -6.226 -18.194 1.00 92.06 107 ILE A C 1
ATOM 839 O O . ILE A 1 107 ? 3.107 -5.275 -18.806 1.00 92.06 107 ILE A O 1
ATOM 843 N N . VAL A 1 108 ? 1.321 -6.343 -17.946 1.00 91.69 108 VAL A N 1
ATOM 844 C CA . VAL A 1 108 ? 0.319 -5.340 -18.349 1.00 91.69 108 VAL A CA 1
ATOM 845 C C . VAL A 1 108 ? -0.042 -4.392 -17.219 1.00 91.69 108 VAL A C 1
ATOM 847 O O . VAL A 1 108 ? -0.450 -3.262 -17.461 1.00 91.69 108 VAL A O 1
ATOM 850 N N . GLU A 1 109 ? 0.133 -4.831 -15.978 1.00 93.56 109 GLU A N 1
ATOM 851 C CA . GLU A 1 109 ? -0.184 -4.040 -14.800 1.00 93.56 109 GLU A CA 1
ATOM 852 C C . GLU A 1 109 ? 0.872 -4.292 -13.732 1.00 93.56 109 GLU A C 1
ATOM 854 O O . GLU A 1 109 ? 1.347 -5.417 -13.569 1.00 93.56 109 GLU A O 1
ATOM 859 N N . ASN A 1 110 ? 1.255 -3.231 -13.031 1.00 94.25 110 ASN A N 1
ATOM 860 C CA . ASN A 1 110 ? 2.045 -3.325 -11.820 1.00 94.25 110 ASN A CA 1
ATOM 861 C C . ASN A 1 110 ? 1.575 -2.272 -10.819 1.00 94.25 110 ASN A C 1
ATOM 863 O O . ASN A 1 110 ? 1.217 -1.147 -11.184 1.00 94.25 110 ASN A O 1
ATOM 867 N N . HIS A 1 111 ? 1.605 -2.636 -9.544 1.00 93.19 111 HIS A N 1
ATOM 868 C CA . HIS A 1 111 ? 1.396 -1.683 -8.470 1.00 93.19 111 HIS A CA 1
ATOM 869 C C . HIS A 1 111 ? 2.051 -2.154 -7.179 1.00 93.19 111 HIS A C 1
ATOM 871 O O . HIS A 1 111 ? 2.287 -3.340 -6.950 1.00 93.19 111 HIS A O 1
ATOM 877 N N . ILE A 1 112 ? 2.330 -1.185 -6.316 1.00 93.00 112 ILE A N 1
ATOM 878 C CA . ILE A 1 112 ? 2.840 -1.413 -4.973 1.00 93.00 112 ILE A CA 1
ATOM 879 C C . ILE A 1 112 ? 1.684 -1.228 -3.992 1.00 93.00 112 ILE A C 1
ATOM 881 O O . ILE A 1 112 ? 0.907 -0.277 -4.090 1.00 93.00 112 ILE A O 1
ATOM 885 N N . THR A 1 113 ? 1.573 -2.145 -3.041 1.00 91.25 113 THR A N 1
ATOM 886 C CA . THR A 1 113 ? 0.584 -2.133 -1.972 1.00 91.25 113 THR A CA 1
ATOM 887 C C . THR A 1 113 ? 1.274 -2.137 -0.616 1.00 91.25 113 THR A C 1
ATOM 889 O O . THR A 1 113 ? 2.366 -2.673 -0.432 1.00 91.25 113 THR A O 1
ATOM 892 N N . GLN A 1 114 ? 0.605 -1.520 0.354 1.00 87.88 114 GLN A N 1
ATOM 893 C CA . GLN A 1 114 ? 1.038 -1.495 1.752 1.00 87.88 114 GLN A CA 1
ATOM 894 C C . GLN A 1 114 ? 0.343 -2.569 2.593 1.00 87.88 114 GLN A C 1
ATOM 896 O O . GLN A 1 114 ? 0.403 -2.533 3.823 1.00 87.88 114 GLN A O 1
ATOM 901 N N . GLN A 1 115 ? -0.355 -3.502 1.939 1.00 86.69 115 GLN A N 1
ATOM 902 C CA . GLN A 1 115 ? -0.904 -4.684 2.587 1.00 86.69 115 GLN A CA 1
ATOM 903 C C . GLN A 1 115 ? 0.180 -5.747 2.754 1.00 86.69 115 GLN A C 1
ATOM 905 O O . GLN A 1 115 ? 0.938 -6.039 1.833 1.00 86.69 115 GLN A O 1
ATOM 910 N N . ASP A 1 116 ? 0.205 -6.356 3.933 1.00 84.06 116 ASP A N 1
ATOM 911 C CA . ASP A 1 116 ? 1.123 -7.437 4.291 1.00 84.06 116 ASP A CA 1
ATOM 912 C C . ASP A 1 116 ? 0.840 -8.747 3.540 1.00 84.06 116 ASP A C 1
ATOM 914 O O . ASP A 1 116 ? 1.689 -9.632 3.507 1.00 84.06 116 ASP A O 1
ATOM 918 N N . ASN A 1 117 ? -0.354 -8.891 2.961 1.00 86.44 117 ASN A N 1
ATOM 919 C CA . ASN A 1 117 ? -0.791 -10.096 2.270 1.00 86.44 117 ASN A CA 1
ATOM 920 C C . ASN A 1 117 ? -1.550 -9.789 0.972 1.00 86.44 117 ASN A C 1
ATOM 922 O O . ASN A 1 117 ? -2.105 -8.706 0.790 1.00 86.44 117 ASN A O 1
ATOM 926 N N . ASP A 1 118 ? -1.642 -10.803 0.113 1.00 89.12 118 ASP A N 1
ATOM 927 C CA . ASP A 1 118 ? -2.136 -10.644 -1.260 1.00 89.12 118 ASP A CA 1
ATOM 928 C C . ASP A 1 118 ? -3.651 -10.865 -1.410 1.00 89.12 118 ASP A C 1
ATOM 930 O O . ASP A 1 118 ? -4.200 -10.769 -2.508 1.00 89.12 118 ASP A O 1
ATOM 934 N N . LYS A 1 119 ? -4.376 -11.156 -0.318 1.00 88.38 119 LYS A N 1
ATOM 935 C CA . LYS A 1 119 ? -5.771 -11.644 -0.382 1.00 88.38 119 LYS A CA 1
ATOM 936 C C . LYS A 1 119 ? -6.736 -10.683 -1.075 1.00 88.38 119 LYS A C 1
ATOM 938 O O . LYS A 1 119 ? -7.741 -11.125 -1.622 1.00 88.38 119 LYS A O 1
ATOM 943 N N . LEU A 1 120 ? -6.459 -9.385 -1.018 1.00 90.44 120 LEU A N 1
ATOM 944 C CA . LEU A 1 120 ? -7.315 -8.334 -1.570 1.00 90.44 120 LEU A CA 1
ATOM 945 C C . LEU A 1 120 ? -6.672 -7.623 -2.770 1.00 90.44 120 LEU A C 1
ATOM 947 O O . LEU A 1 120 ? -7.116 -6.535 -3.125 1.00 90.44 120 LEU A O 1
ATOM 951 N N . GLN A 1 121 ? -5.647 -8.218 -3.392 1.00 93.44 121 GLN A N 1
ATOM 952 C CA . GLN A 1 121 ? -4.903 -7.590 -4.494 1.00 93.44 121 GLN A CA 1
ATOM 953 C C . GLN A 1 121 ? -5.433 -7.950 -5.891 1.00 93.44 121 GLN A C 1
ATOM 955 O O . GLN A 1 121 ? -5.183 -7.227 -6.851 1.00 93.44 121 GLN A O 1
ATOM 960 N N . LEU A 1 122 ? -6.260 -8.994 -6.016 1.00 94.00 122 LEU A N 1
ATOM 961 C CA . LEU A 1 122 ? -6.896 -9.325 -7.296 1.00 94.00 122 LEU A CA 1
ATOM 962 C C . LEU A 1 122 ? -7.891 -8.243 -7.778 1.00 94.00 122 LEU A C 1
ATOM 964 O O . LEU A 1 122 ? -7.790 -7.840 -8.937 1.00 94.00 122 LEU A O 1
ATOM 968 N N . PRO A 1 123 ? -8.827 -7.730 -6.946 1.00 94.62 123 PRO A N 1
ATOM 969 C CA . PRO A 1 123 ? -9.739 -6.670 -7.379 1.00 94.62 123 PRO A CA 1
ATOM 970 C C . PRO A 1 123 ? -9.051 -5.388 -7.889 1.00 94.62 123 PRO A C 1
ATOM 972 O O . PRO A 1 123 ? -9.430 -4.934 -8.970 1.00 94.62 123 PRO A O 1
ATOM 975 N N . PRO A 1 124 ? -8.050 -4.797 -7.194 1.00 94.12 124 PRO A N 1
ATOM 976 C CA . PRO A 1 124 ? -7.373 -3.608 -7.705 1.00 94.12 124 PRO A CA 1
ATOM 977 C C . PRO A 1 124 ? -6.576 -3.894 -8.981 1.00 94.12 124 PRO A C 1
ATOM 979 O O . PRO A 1 124 ? -6.604 -3.060 -9.882 1.00 94.12 124 PRO A O 1
ATOM 982 N N . ALA A 1 125 ? -5.939 -5.065 -9.113 1.00 94.25 125 ALA A N 1
ATOM 983 C CA . ALA A 1 125 ? -5.267 -5.452 -10.356 1.00 94.25 125 ALA A CA 1
ATOM 984 C C . ALA A 1 125 ? -6.256 -5.503 -11.533 1.00 94.25 125 ALA A C 1
ATOM 986 O O . ALA A 1 125 ? -6.028 -4.882 -12.568 1.00 94.25 125 ALA A O 1
ATOM 987 N N . ALA A 1 126 ? -7.405 -6.165 -11.357 1.00 94.94 126 ALA A N 1
ATOM 988 C CA . ALA A 1 126 ? -8.437 -6.253 -12.390 1.00 94.94 126 ALA A CA 1
ATOM 989 C C . ALA A 1 126 ? -9.016 -4.878 -12.764 1.00 94.94 126 ALA A C 1
ATOM 991 O O . ALA A 1 126 ? -9.210 -4.591 -13.945 1.00 94.94 126 ALA A O 1
ATOM 992 N N . GLN A 1 127 ? -9.255 -4.008 -11.776 1.00 95.69 127 GLN A N 1
ATOM 993 C CA . GLN A 1 127 ? -9.720 -2.643 -12.023 1.00 95.69 127 GLN A CA 1
ATOM 994 C C . GLN A 1 127 ? -8.702 -1.847 -12.845 1.00 95.69 127 GLN A C 1
ATOM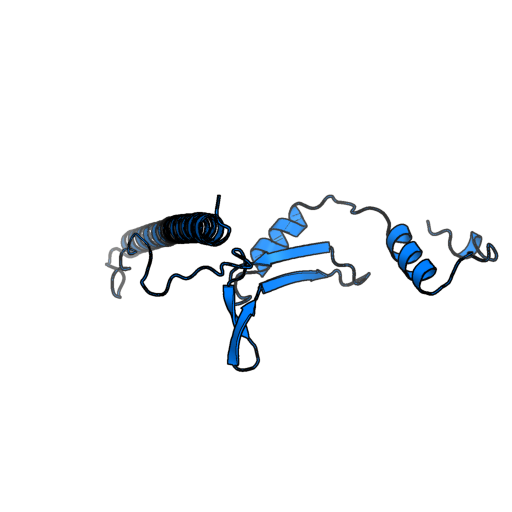 996 O O . GLN A 1 127 ? -9.080 -1.196 -13.813 1.00 95.69 127 GLN A O 1
ATOM 1001 N N . ARG A 1 128 ? -7.418 -1.917 -12.480 1.00 94.56 128 ARG A N 1
ATOM 1002 C CA . ARG A 1 128 ? -6.337 -1.213 -13.180 1.00 94.56 128 ARG A CA 1
ATOM 1003 C C . ARG A 1 128 ? -6.166 -1.711 -14.608 1.00 94.56 128 ARG A C 1
ATOM 1005 O O . ARG A 1 128 ? -6.061 -0.886 -15.507 1.00 94.56 128 ARG A O 1
ATOM 1012 N N . ILE A 1 129 ? -6.227 -3.026 -14.825 1.00 93.88 129 ILE A N 1
ATOM 1013 C CA . ILE A 1 129 ? -6.231 -3.618 -16.171 1.00 93.88 129 ILE A CA 1
ATOM 1014 C C . ILE A 1 129 ? -7.420 -3.095 -16.982 1.00 93.88 129 ILE A C 1
ATOM 1016 O O . ILE A 1 129 ? -7.250 -2.714 -18.133 1.00 93.88 129 ILE A O 1
ATOM 1020 N N . GLY A 1 130 ? -8.610 -3.009 -16.383 1.00 93.94 130 GLY A N 1
ATOM 1021 C CA . GLY A 1 130 ? -9.798 -2.466 -17.049 1.00 93.94 130 GLY A CA 1
ATOM 1022 C C . GLY A 1 130 ? -9.719 -0.972 -17.391 1.00 93.94 130 GLY A C 1
ATOM 1023 O O . GLY A 1 130 ? -10.522 -0.497 -18.187 1.00 93.94 130 GLY A O 1
ATOM 1024 N N . MET A 1 131 ? -8.775 -0.229 -16.805 1.00 94.38 131 MET A N 1
ATOM 1025 C CA . MET A 1 131 ? -8.506 1.177 -17.135 1.00 94.38 131 MET A CA 1
ATOM 1026 C C . MET A 1 131 ? -7.445 1.342 -18.233 1.00 94.38 131 MET A C 1
ATOM 1028 O O . MET A 1 131 ? -7.204 2.468 -18.673 1.00 94.38 131 MET A O 1
ATOM 1032 N N . LEU A 1 132 ? -6.790 0.257 -18.655 1.00 91.94 132 LEU A N 1
ATOM 1033 C CA . LEU A 1 132 ? -5.825 0.294 -19.748 1.00 91.94 132 LEU A CA 1
ATOM 1034 C C . LEU A 1 132 ? -6.536 0.532 -21.088 1.00 91.94 132 LEU A C 1
ATOM 1036 O O . LEU A 1 132 ? -7.696 0.150 -21.256 1.00 91.94 132 LEU A O 1
ATOM 1040 N N . PRO A 1 133 ? -5.853 1.157 -22.062 1.00 91.62 133 PRO A N 1
ATOM 1041 C CA . PRO A 1 133 ? -6.378 1.256 -23.417 1.00 91.62 133 PRO A CA 1
ATOM 1042 C C . PRO A 1 133 ? -6.535 -0.135 -24.049 1.00 91.62 133 PRO A C 1
ATOM 1044 O O . PRO A 1 133 ? -5.820 -1.071 -23.694 1.00 91.62 133 PRO A O 1
ATOM 1047 N N . GLU A 1 134 ? -7.413 -0.249 -25.050 1.00 87.06 134 GLU A N 1
ATOM 1048 C CA . GLU A 1 134 ? -7.616 -1.499 -25.805 1.00 87.06 134 GLU A CA 1
ATOM 1049 C C . GLU A 1 134 ? -6.331 -2.007 -26.484 1.00 87.06 134 GLU A C 1
ATOM 1051 O O . GLU A 1 134 ? -6.180 -3.205 -26.710 1.00 87.06 134 GLU A O 1
ATOM 1056 N N . SER A 1 135 ? -5.387 -1.108 -26.786 1.00 86.75 135 SER A N 1
ATOM 1057 C CA . SER A 1 135 ? -4.068 -1.440 -27.323 1.00 86.75 135 SER A CA 1
ATOM 1058 C C . SER A 1 135 ? -2.970 -0.709 -26.557 1.00 86.75 135 SER A C 1
ATOM 1060 O O . SER A 1 135 ? -3.010 0.512 -26.401 1.00 86.75 135 SER A O 1
ATOM 1062 N N . LEU A 1 136 ? -1.966 -1.467 -26.106 1.00 83.75 136 LEU A N 1
ATOM 1063 C CA . LEU A 1 136 ? -0.782 -0.963 -25.397 1.00 83.75 136 LEU A CA 1
ATOM 1064 C C . LEU A 1 136 ? 0.370 -0.588 -26.346 1.00 83.75 136 LEU A C 1
ATOM 1066 O O . LEU A 1 136 ? 1.452 -0.215 -25.893 1.00 83.75 136 LEU A O 1
ATOM 1070 N N . GLY A 1 137 ? 0.140 -0.662 -27.658 1.00 83.12 137 GLY A N 1
ATOM 1071 C CA . GLY A 1 137 ? 1.169 -0.471 -28.672 1.00 83.12 137 GLY A CA 1
ATOM 1072 C C . GLY A 1 137 ? 1.937 -1.754 -28.977 1.00 83.12 137 GLY A C 1
ATOM 1073 O O . GLY A 1 137 ? 1.499 -2.863 -28.671 1.00 83.12 137 GLY A O 1
ATOM 1074 N N . THR A 1 138 ? 3.069 -1.595 -29.652 1.00 81.31 138 THR A N 1
ATOM 1075 C CA . THR A 1 138 ? 3.805 -2.706 -30.246 1.00 81.31 138 THR A CA 1
ATOM 1076 C C . THR A 1 138 ? 5.037 -3.083 -29.414 1.00 81.31 138 THR A C 1
ATOM 1078 O O . THR A 1 138 ? 5.584 -2.277 -28.658 1.00 81.31 138 THR A O 1
ATOM 1081 N N . VAL A 1 139 ? 5.466 -4.343 -29.509 1.00 81.81 139 VAL A N 1
ATOM 1082 C CA . VAL A 1 139 ? 6.509 -4.925 -28.641 1.00 81.81 139 VAL A CA 1
ATOM 1083 C C . VAL A 1 139 ? 7.933 -4.719 -29.167 1.00 81.81 139 VAL A C 1
ATOM 1085 O O . VAL A 1 139 ? 8.906 -4.996 -28.459 1.00 81.81 139 VAL A O 1
ATOM 1088 N N . GLU A 1 140 ? 8.093 -4.233 -30.399 1.00 82.25 140 GLU A N 1
ATOM 1089 C CA . GLU A 1 140 ? 9.393 -4.076 -31.058 1.00 82.25 140 GLU A CA 1
ATOM 1090 C C . GLU A 1 140 ? 10.371 -3.193 -30.281 1.00 82.25 140 GLU A C 1
ATOM 1092 O O . GLU A 1 140 ? 11.546 -3.558 -30.262 1.00 82.25 140 GLU A O 1
ATOM 1097 N N . PRO A 1 141 ? 9.970 -2.098 -29.602 1.00 82.50 141 PRO A N 1
ATOM 1098 C CA . PRO A 1 141 ? 10.905 -1.320 -28.794 1.00 82.50 141 PRO A CA 1
ATOM 1099 C C . PRO A 1 141 ? 11.540 -2.156 -27.676 1.00 82.50 141 PRO A C 1
ATOM 1101 O O . PRO A 1 141 ? 12.756 -2.113 -27.487 1.00 82.50 141 PRO A O 1
ATOM 1104 N N . VAL A 1 142 ? 10.745 -2.977 -26.981 1.00 80.06 142 VAL A N 1
ATOM 1105 C CA . VAL A 1 142 ? 11.220 -3.842 -25.888 1.00 80.06 142 VAL A CA 1
ATOM 1106 C C . VAL A 1 142 ? 12.179 -4.896 -26.430 1.00 80.06 142 VAL A C 1
ATOM 1108 O O . VAL A 1 142 ? 13.306 -5.032 -25.949 1.00 80.06 142 VAL A O 1
ATOM 1111 N N . PHE A 1 143 ? 11.778 -5.600 -27.490 1.00 82.31 143 PHE A N 1
ATOM 1112 C CA . PHE A 1 143 ? 12.648 -6.586 -28.128 1.00 82.31 143 PHE A CA 1
ATOM 1113 C C . PHE A 1 143 ? 13.896 -5.954 -28.748 1.00 82.31 143 PHE A C 1
ATOM 1115 O O . PHE A 1 143 ? 14.952 -6.582 -28.751 1.00 82.31 143 PHE A O 1
ATOM 1122 N N . GLY A 1 144 ? 13.804 -4.726 -29.254 1.00 82.25 144 GLY A N 1
ATOM 1123 C CA . GLY A 1 144 ? 14.924 -3.957 -29.785 1.00 82.25 144 GLY A CA 1
ATOM 1124 C C . GLY A 1 144 ? 15.960 -3.643 -28.710 1.00 82.25 144 GLY A C 1
ATOM 1125 O O . GLY A 1 144 ? 17.146 -3.886 -28.926 1.00 82.25 144 GLY A O 1
ATOM 1126 N N . ILE A 1 145 ? 15.516 -3.194 -27.531 1.00 84.31 145 ILE A N 1
ATOM 1127 C CA . ILE A 1 145 ? 16.387 -2.948 -26.371 1.00 84.31 145 ILE A CA 1
ATOM 1128 C C . ILE A 1 145 ? 17.066 -4.246 -25.921 1.00 84.31 145 ILE A C 1
ATOM 1130 O O . ILE A 1 145 ? 18.284 -4.263 -25.747 1.00 84.31 145 ILE A O 1
ATOM 1134 N N . ILE A 1 146 ? 16.310 -5.343 -25.788 1.00 84.56 146 ILE A N 1
ATOM 1135 C CA . ILE A 1 146 ? 16.859 -6.654 -25.404 1.00 84.56 146 ILE A CA 1
ATOM 1136 C C . ILE A 1 146 ? 17.918 -7.104 -26.415 1.00 84.56 146 ILE A C 1
ATOM 1138 O O . ILE A 1 146 ? 19.027 -7.467 -26.034 1.00 84.56 146 ILE A O 1
ATOM 1142 N N . LYS A 1 147 ? 17.614 -7.024 -27.714 1.00 83.19 147 LYS A N 1
ATOM 1143 C CA . LYS A 1 147 ? 18.542 -7.373 -28.797 1.00 83.19 147 LYS A CA 1
ATOM 1144 C C . LYS A 1 147 ? 19.809 -6.520 -28.746 1.00 83.19 147 LYS A C 1
ATOM 1146 O O . LYS A 1 147 ? 20.907 -7.072 -28.787 1.00 83.19 147 LYS A O 1
ATOM 1151 N N . ALA A 1 148 ? 19.676 -5.205 -28.588 1.00 82.06 148 ALA A N 1
ATOM 1152 C CA . ALA A 1 148 ? 20.814 -4.300 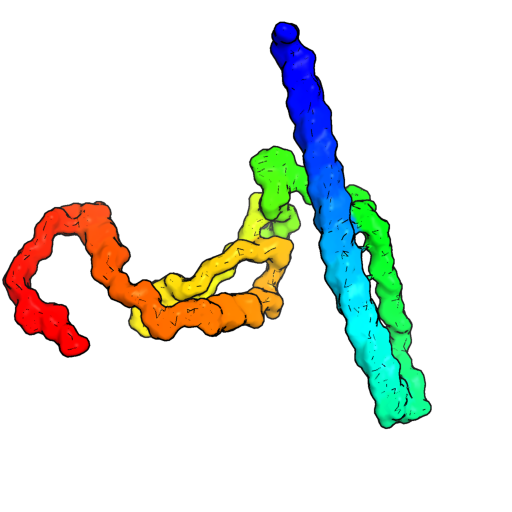-28.471 1.00 82.06 148 ALA A CA 1
ATOM 1153 C C . ALA A 1 148 ? 21.694 -4.634 -27.253 1.00 82.06 148 ALA A C 1
ATOM 1155 O O . ALA A 1 148 ? 22.914 -4.721 -27.395 1.00 82.06 148 ALA A O 1
ATOM 1156 N N . ALA A 1 149 ? 21.090 -4.893 -26.086 1.00 86.00 149 ALA A N 1
ATOM 1157 C CA . ALA A 1 149 ? 21.799 -5.317 -24.876 1.00 86.00 149 ALA A CA 1
ATOM 1158 C C . ALA A 1 149 ? 22.493 -6.681 -25.050 1.00 86.00 149 ALA A C 1
ATOM 1160 O O . ALA A 1 149 ? 23.605 -6.880 -24.569 1.00 86.00 149 ALA A O 1
ATOM 1161 N N . MET A 1 150 ? 21.882 -7.592 -25.812 1.00 85.75 150 MET A N 1
ATOM 1162 C CA . MET A 1 150 ? 22.477 -8.866 -26.228 1.00 85.75 150 MET A CA 1
ATOM 1163 C C . MET A 1 150 ? 23.522 -8.717 -27.353 1.00 85.75 150 MET A C 1
ATOM 1165 O O . MET A 1 150 ? 24.051 -9.714 -27.838 1.00 85.75 150 MET A O 1
ATOM 1169 N N . GLY A 1 151 ? 23.836 -7.491 -27.786 1.00 83.06 151 GLY A N 1
ATOM 1170 C CA . GLY A 1 151 ? 24.862 -7.207 -28.791 1.00 83.06 151 GLY A CA 1
ATOM 1171 C C . GLY A 1 151 ? 24.405 -7.332 -30.249 1.00 83.06 151 GLY A C 1
ATOM 1172 O O . GLY A 1 151 ? 25.231 -7.166 -31.152 1.00 83.06 151 GLY A O 1
ATOM 1173 N N . PHE A 1 152 ? 23.114 -7.562 -30.507 1.00 75.75 152 PHE A N 1
ATOM 1174 C CA . PHE A 1 152 ? 22.529 -7.517 -31.850 1.00 75.75 152 PHE A CA 1
ATOM 1175 C C . PHE A 1 152 ? 22.422 -6.059 -32.312 1.00 75.75 152 PHE A C 1
ATOM 1177 O O . PHE A 1 152 ? 21.436 -5.371 -32.063 1.00 75.75 152 PHE A O 1
ATOM 1184 N N . ARG A 1 153 ? 23.480 -5.573 -32.969 1.00 66.31 153 ARG A N 1
ATOM 1185 C CA . ARG A 1 153 ? 23.613 -4.176 -33.423 1.00 66.31 153 ARG A CA 1
ATOM 1186 C C . ARG A 1 153 ? 23.026 -3.906 -34.813 1.00 66.31 153 ARG A C 1
ATOM 1188 O O . ARG A 1 153 ? 22.805 -2.751 -35.155 1.00 66.31 153 ARG A O 1
ATOM 1195 N N . GLN A 1 154 ? 22.761 -4.949 -35.601 1.00 61.69 154 GLN A N 1
ATOM 1196 C CA . GLN A 1 154 ? 22.138 -4.870 -36.926 1.00 61.69 154 GLN A CA 1
ATOM 1197 C C . GLN A 1 154 ? 21.224 -6.081 -37.143 1.00 61.69 154 GLN A C 1
ATOM 1199 O O . GLN A 1 154 ? 21.626 -7.218 -36.894 1.00 61.69 154 GLN A O 1
ATOM 1204 N N . PHE A 1 155 ? 20.008 -5.846 -37.637 1.00 57.75 155 PHE A N 1
ATOM 1205 C CA . PHE A 1 155 ? 19.196 -6.907 -38.226 1.00 57.75 155 PHE A CA 1
ATOM 1206 C C . PHE A 1 155 ? 19.772 -7.252 -39.603 1.00 57.75 155 PHE A C 1
ATOM 1208 O O . PHE A 1 155 ? 19.943 -6.374 -40.449 1.00 57.75 155 PHE A O 1
ATOM 1215 N N . LEU A 1 156 ? 20.052 -8.531 -39.852 1.00 58.50 156 LEU A N 1
ATOM 1216 C CA . LEU A 1 156 ? 20.211 -9.027 -41.217 1.00 58.50 156 LEU A CA 1
ATOM 1217 C C . LEU A 1 156 ? 18.853 -8.868 -41.915 1.00 58.50 156 LEU A C 1
ATOM 1219 O O . LEU A 1 156 ? 17.905 -9.558 -41.566 1.00 58.50 156 LEU A O 1
ATOM 1223 N N . LEU A 1 157 ? 18.761 -7.985 -42.915 1.00 57.97 157 LEU A N 1
ATOM 1224 C CA . LEU A 1 157 ? 17.551 -7.754 -43.731 1.00 57.97 157 LEU A CA 1
ATOM 1225 C C . LEU A 1 157 ? 17.158 -8.962 -44.610 1.00 57.97 157 LEU A C 1
ATOM 1227 O O . LEU A 1 157 ? 16.284 -8.871 -45.471 1.00 57.97 157 LEU A O 1
ATOM 1231 N N . ARG A 1 158 ? 17.812 -10.111 -44.428 1.00 57.28 158 ARG A N 1
ATOM 1232 C CA . ARG A 1 158 ? 17.500 -11.336 -45.153 1.00 57.28 158 ARG A CA 1
ATOM 1233 C C . ARG A 1 158 ? 16.291 -11.996 -44.489 1.00 57.28 158 ARG A C 1
ATOM 1235 O O . ARG A 1 158 ? 16.407 -12.479 -43.370 1.00 57.28 158 ARG A O 1
ATOM 1242 N N . GLY A 1 159 ? 15.158 -12.021 -45.191 1.00 60.16 159 GLY A N 1
ATOM 1243 C CA . GLY A 1 159 ? 13.911 -12.618 -44.697 1.00 60.16 159 GLY A CA 1
ATOM 1244 C C . GLY A 1 159 ? 12.927 -11.628 -44.072 1.00 60.16 159 GLY A C 1
ATOM 1245 O O . GLY A 1 159 ? 12.031 -12.055 -43.357 1.00 60.16 159 GLY A O 1
ATOM 1246 N N . VAL A 1 160 ? 13.054 -10.321 -44.344 1.00 60.88 160 VAL A N 1
ATOM 1247 C CA . VAL A 1 160 ? 12.055 -9.308 -43.931 1.00 60.88 160 VAL A CA 1
ATOM 1248 C C . VAL A 1 160 ? 10.659 -9.651 -44.468 1.00 60.88 160 VAL A C 1
ATOM 1250 O O . VAL A 1 160 ? 9.684 -9.516 -43.739 1.00 60.88 160 VAL A O 1
ATOM 1253 N N . GLU A 1 161 ? 10.566 -10.208 -45.680 1.00 62.22 161 GLU A N 1
ATOM 1254 C CA . GLU A 1 161 ? 9.310 -10.742 -46.240 1.00 62.22 161 GLU A CA 1
ATOM 1255 C C . GLU A 1 161 ? 8.716 -11.898 -45.418 1.00 62.22 161 GLU A C 1
ATOM 1257 O O . GLU A 1 161 ? 7.522 -12.146 -45.486 1.00 62.22 161 GLU A O 1
ATOM 1262 N N . SER A 1 162 ? 9.527 -12.605 -44.626 1.00 56.22 162 SER A N 1
ATOM 1263 C CA . SER A 1 162 ? 9.090 -13.727 -43.782 1.00 56.22 162 SER A CA 1
ATOM 1264 C C . SER A 1 162 ? 8.651 -13.294 -42.377 1.00 56.22 162 SER A C 1
ATOM 1266 O O . SER A 1 162 ? 8.131 -14.116 -41.629 1.00 56.22 162 SER A O 1
ATOM 1268 N N . VAL A 1 163 ? 8.909 -12.034 -41.999 1.00 56.09 163 VAL A N 1
ATOM 1269 C CA . VAL A 1 163 ? 8.593 -11.449 -40.678 1.00 56.09 163 VAL A CA 1
ATOM 1270 C C . VAL A 1 163 ? 7.571 -10.308 -40.798 1.00 56.09 163 VAL A C 1
ATOM 1272 O O . VAL A 1 163 ? 7.081 -9.814 -39.788 1.00 56.09 163 VAL A O 1
ATOM 1275 N N . ALA A 1 164 ? 7.212 -9.903 -42.020 1.00 50.38 164 ALA A N 1
ATOM 1276 C CA . ALA A 1 164 ? 6.037 -9.081 -42.275 1.00 50.38 164 ALA A CA 1
ATOM 1277 C C . ALA A 1 164 ? 4.785 -9.913 -41.955 1.00 50.38 164 ALA A C 1
ATOM 1279 O O . ALA A 1 164 ? 4.352 -10.734 -42.759 1.00 50.38 164 ALA A O 1
ATOM 1280 N N . VAL A 1 165 ? 4.263 -9.760 -40.741 1.00 46.00 165 VAL A N 1
ATOM 1281 C CA . VAL A 1 165 ? 2.972 -10.325 -40.343 1.00 46.00 165 VAL A CA 1
ATOM 1282 C C . VAL A 1 165 ? 1.879 -9.324 -40.732 1.00 46.00 165 VAL A C 1
ATOM 1284 O O . VAL A 1 165 ? 2.078 -8.117 -40.574 1.00 46.00 165 VAL A O 1
ATOM 1287 N N . GLU A 1 166 ? 0.787 -9.857 -41.289 1.00 39.03 166 GLU A N 1
ATOM 1288 C CA . GLU A 1 166 ? -0.520 -9.204 -41.487 1.00 39.03 166 GLU A CA 1
ATOM 1289 C C . GLU A 1 166 ? -1.055 -8.510 -40.226 1.00 39.03 166 GLU A C 1
ATOM 1291 O O . GLU A 1 166 ? -0.825 -9.028 -39.107 1.00 39.03 166 GLU A O 1
#

Foldseek 3Di:
DPPVVVVVVVVVVLVVVFQVLQFVVLVVVLVVQQVVLVVQVVVQVVVCVVVVDRDDDDRDDRDDGGGDPPRGADSVDRVWDQAQDPVRHTDRHWDKDFDADPPPRDTQDIDIDPDNDCPPVVVVRVVVSVVDPPDPDDCCVVVVVVCVVVVVPDDPPPCVVVVPDD